Protein AF-A0A2Y9BZE1-F1 (afdb_monomer_lite)

Structure (mmCIF, N/CA/C/O backbone):
data_AF-A0A2Y9BZE1-F1
#
_entry.id   AF-A0A2Y9BZE1-F1
#
loop_
_atom_site.group_PDB
_atom_site.id
_atom_site.type_symbol
_atom_site.label_atom_id
_atom_site.label_alt_id
_atom_site.label_comp_id
_atom_site.label_asym_id
_atom_site.label_entity_id
_atom_site.label_seq_id
_atom_site.pdbx_PDB_ins_code
_atom_site.Cartn_x
_atom_site.Cartn_y
_atom_site.Cartn_z
_atom_site.occupancy
_atom_site.B_iso_or_equiv
_atom_site.auth_seq_id
_atom_site.auth_comp_id
_atom_site.auth_asym_id
_atom_site.auth_atom_id
_atom_site.pdbx_PDB_model_num
ATOM 1 N N . MET A 1 1 ? 15.240 11.338 -19.758 1.00 65.75 1 MET A N 1
ATOM 2 C CA . MET A 1 1 ? 14.221 10.298 -20.023 1.00 65.75 1 MET A CA 1
ATOM 3 C C . MET A 1 1 ? 14.308 9.092 -19.086 1.00 65.75 1 MET A C 1
ATOM 5 O O . MET A 1 1 ? 13.429 8.959 -18.255 1.00 65.75 1 MET A O 1
ATOM 9 N N . ALA A 1 2 ? 15.316 8.208 -19.164 1.00 69.50 2 ALA A N 1
ATOM 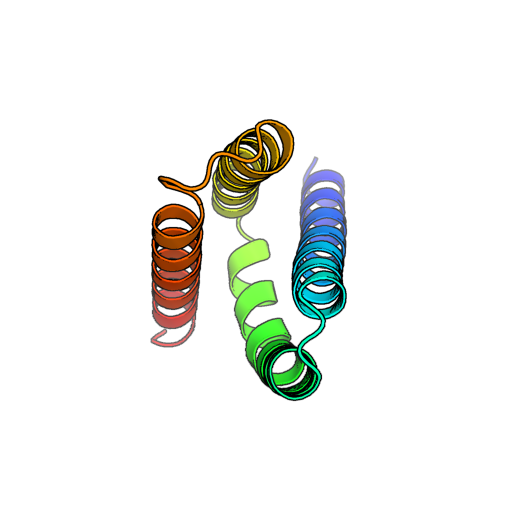10 C CA . ALA A 1 2 ? 15.347 7.002 -18.311 1.00 69.50 2 ALA A CA 1
ATOM 11 C C . ALA A 1 2 ? 15.611 7.300 -16.818 1.00 69.50 2 ALA A C 1
ATOM 13 O O . ALA A 1 2 ? 14.966 6.715 -15.954 1.00 69.50 2 ALA A O 1
ATOM 14 N N . ALA A 1 3 ? 16.512 8.244 -16.526 1.00 69.19 3 ALA A N 1
ATOM 15 C CA . ALA A 1 3 ? 16.809 8.677 -15.158 1.00 69.19 3 ALA A CA 1
ATOM 16 C C . ALA A 1 3 ? 15.606 9.361 -14.481 1.00 69.19 3 ALA A C 1
ATOM 18 O O . ALA A 1 3 ? 15.285 9.037 -13.347 1.00 69.19 3 ALA A O 1
ATOM 19 N N . GLU A 1 4 ? 14.888 10.222 -15.207 1.00 71.19 4 GLU A N 1
ATOM 20 C CA . GLU A 1 4 ? 13.672 10.897 -14.715 1.00 71.19 4 GLU A CA 1
ATOM 21 C C . GLU A 1 4 ? 12.545 9.899 -14.410 1.00 71.19 4 GLU A C 1
ATOM 23 O O . GLU A 1 4 ? 11.809 10.053 -13.441 1.00 71.19 4 GLU A O 1
ATOM 28 N N . VAL A 1 5 ? 12.413 8.842 -15.222 1.00 74.69 5 VAL A N 1
ATOM 29 C CA . VAL A 1 5 ? 11.443 7.769 -14.968 1.00 74.69 5 VAL A CA 1
ATOM 30 C C . VAL A 1 5 ? 11.824 6.982 -13.715 1.00 74.69 5 VAL A C 1
ATOM 32 O O . VAL A 1 5 ? 10.957 6.729 -12.886 1.00 74.69 5 VAL A O 1
ATOM 35 N N . ALA A 1 6 ? 13.103 6.638 -13.544 1.00 72.25 6 ALA A N 1
ATOM 36 C CA . ALA A 1 6 ? 13.580 5.953 -12.344 1.00 72.25 6 ALA A CA 1
ATOM 37 C C . ALA A 1 6 ? 13.341 6.793 -11.074 1.00 72.25 6 ALA A C 1
ATOM 39 O O . ALA A 1 6 ? 12.799 6.287 -10.090 1.00 72.25 6 ALA A O 1
ATOM 40 N N . GLU A 1 7 ? 13.646 8.090 -11.124 1.00 77.38 7 GLU A N 1
ATOM 41 C CA . GLU A 1 7 ? 13.382 9.037 -10.037 1.00 77.38 7 GLU A CA 1
ATOM 42 C C . GLU A 1 7 ? 11.884 9.115 -9.700 1.00 77.38 7 GLU A C 1
ATOM 44 O O . GLU A 1 7 ? 11.500 8.966 -8.541 1.00 77.38 7 GLU A O 1
ATOM 49 N N . ALA A 1 8 ? 11.012 9.227 -10.707 1.00 79.44 8 ALA A N 1
ATOM 50 C CA . ALA A 1 8 ? 9.565 9.231 -10.499 1.00 79.44 8 ALA A CA 1
ATOM 51 C C . ALA A 1 8 ? 9.051 7.926 -9.860 1.00 79.44 8 ALA A C 1
ATOM 53 O O . ALA A 1 8 ? 8.186 7.965 -8.983 1.00 79.44 8 ALA A O 1
ATOM 54 N N . THR A 1 9 ? 9.588 6.766 -10.258 1.00 81.25 9 THR A N 1
ATOM 55 C CA . THR A 1 9 ? 9.215 5.479 -9.644 1.00 81.25 9 THR A CA 1
ATOM 56 C C . THR A 1 9 ? 9.686 5.351 -8.195 1.00 81.25 9 THR A C 1
ATOM 58 O O . THR A 1 9 ? 8.973 4.775 -7.365 1.00 81.25 9 THR A O 1
ATOM 61 N N . GLN A 1 10 ? 10.845 5.922 -7.861 1.00 81.50 10 GLN A N 1
ATOM 62 C CA . GLN A 1 10 ? 11.349 5.957 -6.492 1.00 81.50 10 GLN A CA 1
ATOM 63 C C . GLN A 1 10 ? 10.482 6.866 -5.613 1.00 81.50 10 GLN A C 1
ATOM 65 O O . GLN A 1 10 ? 9.977 6.408 -4.590 1.00 81.50 10 GLN A O 1
ATOM 70 N N . ILE A 1 11 ? 10.221 8.099 -6.060 1.00 84.44 11 ILE A N 1
ATOM 71 C CA . ILE A 1 11 ? 9.347 9.053 -5.358 1.00 84.44 11 ILE A CA 1
ATOM 72 C C . ILE A 1 11 ? 7.967 8.435 -5.113 1.00 84.44 11 ILE A C 1
ATOM 74 O O . ILE A 1 11 ? 7.441 8.489 -4.002 1.00 84.44 11 ILE A O 1
ATOM 78 N N . TYR A 1 12 ? 7.383 7.790 -6.127 1.00 84.31 12 TYR A N 1
ATOM 79 C CA . TYR A 1 12 ? 6.112 7.086 -5.967 1.00 84.31 12 TYR A CA 1
ATOM 80 C C . TYR A 1 12 ? 6.184 5.980 -4.906 1.00 84.31 12 TYR A C 1
ATOM 82 O O . TYR A 1 12 ? 5.256 5.822 -4.113 1.00 84.31 12 TYR A O 1
ATOM 90 N N . THR A 1 13 ? 7.269 5.203 -4.889 1.00 82.62 13 THR A N 1
ATOM 91 C CA . THR A 1 13 ? 7.448 4.103 -3.933 1.00 82.62 13 THR A CA 1
ATOM 92 C C . THR A 1 13 ? 7.445 4.618 -2.498 1.00 82.62 13 THR A C 1
ATOM 94 O O . THR A 1 13 ? 6.716 4.076 -1.668 1.00 82.62 13 THR A O 1
ATOM 97 N N . GLU A 1 14 ? 8.196 5.688 -2.235 1.00 84.06 14 GLU A N 1
ATOM 98 C CA . GLU A 1 14 ? 8.285 6.336 -0.923 1.00 84.06 14 GLU A CA 1
ATOM 99 C C . GLU A 1 14 ? 6.932 6.935 -0.500 1.00 84.06 14 GLU A C 1
ATOM 101 O O . GLU A 1 14 ? 6.470 6.714 0.622 1.00 84.06 14 GLU A O 1
ATOM 106 N N . LEU A 1 15 ? 6.238 7.620 -1.417 1.00 85.25 15 LEU A N 1
ATOM 107 C CA . LEU A 1 15 ? 4.909 8.183 -1.156 1.00 85.25 15 LEU A CA 1
ATOM 108 C C . LEU A 1 15 ? 3.857 7.106 -0.874 1.00 85.25 15 LEU A C 1
ATOM 110 O O . LEU A 1 15 ? 3.045 7.262 0.037 1.00 85.25 15 LEU A O 1
ATOM 114 N N . ASN A 1 16 ? 3.866 6.007 -1.632 1.00 83.00 16 ASN A N 1
ATOM 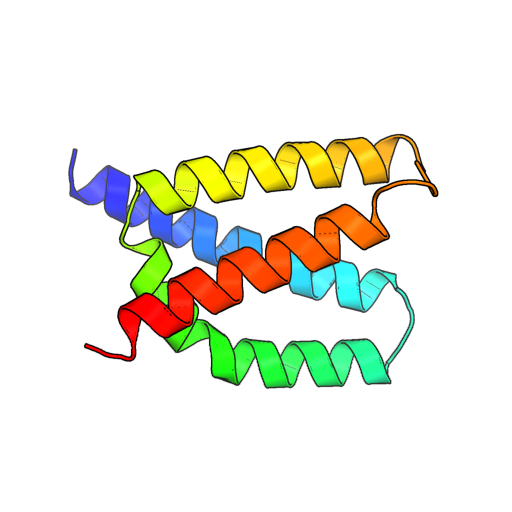115 C CA . ASN A 1 16 ? 2.969 4.879 -1.399 1.00 83.00 16 ASN A CA 1
ATOM 116 C C . ASN A 1 16 ? 3.216 4.267 -0.014 1.00 83.00 16 ASN A C 1
ATOM 118 O O . ASN A 1 16 ? 2.279 4.016 0.736 1.00 83.00 16 ASN A O 1
ATOM 122 N N . GLU A 1 17 ? 4.477 4.059 0.355 1.00 83.69 17 GLU A N 1
ATOM 123 C CA . GLU A 1 17 ? 4.848 3.566 1.681 1.00 83.69 17 GLU A CA 1
ATOM 124 C C . GLU A 1 17 ? 4.315 4.468 2.801 1.00 83.69 17 GLU A C 1
ATOM 126 O O . GLU A 1 17 ? 3.649 3.974 3.719 1.00 83.69 17 GLU A O 1
ATOM 131 N N . ALA A 1 18 ? 4.554 5.776 2.702 1.00 86.81 18 ALA A N 1
ATOM 132 C CA . ALA A 1 18 ? 4.087 6.741 3.688 1.00 86.81 18 ALA A CA 1
ATOM 133 C C . ALA A 1 18 ? 2.553 6.766 3.780 1.00 86.81 18 ALA A C 1
ATOM 135 O O . ALA A 1 18 ? 1.996 6.794 4.878 1.00 86.81 18 ALA A O 1
ATOM 136 N N . PHE A 1 19 ? 1.863 6.693 2.639 1.00 84.38 19 PHE A N 1
ATOM 137 C CA . PHE A 1 19 ? 0.403 6.672 2.580 1.00 84.38 19 PHE A CA 1
ATOM 138 C C . PHE A 1 19 ? -0.192 5.470 3.323 1.00 84.38 19 PHE A C 1
ATOM 140 O O . PHE A 1 19 ? -1.130 5.627 4.106 1.00 84.38 19 PHE A O 1
ATOM 147 N N . GLN A 1 20 ? 0.357 4.270 3.121 1.00 84.12 20 GLN A N 1
ATOM 148 C CA . GLN A 1 20 ? -0.157 3.064 3.775 1.00 84.12 20 GLN A CA 1
ATOM 149 C C . GLN A 1 20 ? 0.080 3.085 5.289 1.00 84.12 20 GLN A C 1
ATOM 151 O O . GLN A 1 20 ? -0.829 2.747 6.055 1.00 84.12 20 GLN A O 1
ATOM 156 N N . LEU A 1 21 ? 1.261 3.536 5.723 1.00 86.62 21 LEU A N 1
ATOM 157 C CA . LEU A 1 21 ? 1.589 3.660 7.142 1.00 86.62 21 LEU A CA 1
ATOM 158 C C . LEU A 1 21 ? 0.682 4.684 7.836 1.00 86.62 21 LEU A C 1
ATOM 160 O O . LEU A 1 21 ? 0.116 4.403 8.895 1.00 86.62 21 LEU A O 1
ATOM 164 N N . GLU A 1 22 ? 0.479 5.843 7.211 1.00 89.81 22 GLU A N 1
ATOM 165 C CA . GLU A 1 22 ? -0.371 6.898 7.757 1.00 89.81 22 GLU A CA 1
ATOM 166 C C . GLU A 1 22 ? -1.833 6.446 7.866 1.00 89.81 22 GLU A C 1
ATOM 168 O O . GLU A 1 22 ? -2.495 6.700 8.873 1.00 89.81 22 GLU A O 1
ATOM 173 N N . ARG A 1 23 ? -2.335 5.683 6.889 1.00 86.69 23 ARG A N 1
ATOM 174 C CA . ARG A 1 23 ? -3.673 5.082 6.965 1.00 86.69 23 ARG A CA 1
ATOM 175 C C . ARG A 1 23 ? -3.812 4.095 8.121 1.00 86.69 23 ARG A C 1
ATOM 177 O O . ARG A 1 23 ? -4.813 4.142 8.836 1.00 86.69 23 ARG A O 1
ATOM 184 N N . ALA A 1 24 ? -2.827 3.219 8.321 1.00 88.06 24 ALA A N 1
ATOM 185 C CA . ALA A 1 24 ? -2.825 2.280 9.442 1.00 88.06 24 ALA A CA 1
ATOM 186 C C . ALA A 1 24 ? -2.772 3.016 10.793 1.00 88.06 24 ALA A C 1
ATOM 188 O O . ALA A 1 24 ? -3.487 2.648 11.726 1.00 88.06 24 ALA A O 1
ATOM 189 N N . ARG A 1 25 ? -1.994 4.105 10.878 1.00 91.88 25 ARG A N 1
ATOM 190 C CA . ARG A 1 25 ? -1.909 4.975 12.059 1.00 91.88 25 ARG A CA 1
ATOM 191 C C . ARG A 1 25 ? -3.245 5.658 12.363 1.00 91.88 25 ARG A C 1
ATOM 193 O O . ARG A 1 25 ? -3.711 5.623 13.501 1.00 91.88 25 ARG A O 1
ATOM 200 N N . LEU A 1 26 ? -3.881 6.251 11.351 1.00 90.75 26 LEU A N 1
ATOM 201 C CA . LEU A 1 26 ? -5.157 6.965 11.483 1.00 90.75 26 LEU A CA 1
ATOM 202 C C . LEU A 1 26 ? -6.339 6.045 11.811 1.00 90.75 26 LEU A C 1
ATOM 204 O O . LEU A 1 26 ? -7.328 6.510 12.373 1.00 90.75 26 LEU A O 1
ATOM 208 N N . ALA A 1 27 ? -6.238 4.744 11.526 1.00 87.75 27 ALA A N 1
ATOM 209 C CA . ALA A 1 27 ? -7.241 3.764 11.939 1.00 87.75 27 ALA A CA 1
ATOM 210 C C . ALA A 1 27 ? -7.338 3.597 13.471 1.00 87.75 27 ALA A C 1
ATOM 212 O O . ALA A 1 27 ? -8.301 3.005 13.956 1.00 87.75 27 ALA A O 1
ATOM 213 N N . GLY A 1 28 ? -6.356 4.091 14.240 1.00 91.81 28 GLY A N 1
ATOM 214 C CA . GLY A 1 28 ? -6.392 4.086 15.707 1.00 91.81 28 GLY A CA 1
ATOM 215 C C . GLY A 1 28 ? -6.243 2.700 16.345 1.00 91.81 28 GLY A C 1
ATOM 216 O O . GLY A 1 28 ? -6.509 2.541 17.534 1.00 91.81 28 GLY A O 1
ATOM 217 N N . ASN A 1 29 ? -5.820 1.692 15.575 1.00 93.00 29 ASN A N 1
ATOM 218 C CA . ASN A 1 29 ? -5.601 0.329 16.052 1.00 93.00 29 ASN A CA 1
ATOM 219 C C . ASN A 1 29 ? -4.095 0.028 16.117 1.00 93.00 29 ASN A C 1
ATOM 221 O O . ASN A 1 29 ? -3.439 -0.161 15.094 1.00 93.00 29 ASN A O 1
ATOM 225 N N . ALA A 1 30 ? -3.553 -0.034 17.336 1.00 91.25 30 ALA A N 1
ATOM 226 C CA . ALA A 1 30 ? -2.123 -0.239 17.567 1.00 91.25 30 ALA A CA 1
ATOM 227 C C . ALA A 1 30 ? -1.607 -1.598 17.059 1.00 91.25 30 ALA A C 1
ATOM 229 O O . ALA A 1 30 ? -0.465 -1.689 16.617 1.00 91.25 30 ALA A O 1
ATOM 230 N N . GLU A 1 31 ? -2.431 -2.647 17.084 1.00 92.12 31 GLU A N 1
ATOM 231 C CA . GLU A 1 31 ? -2.039 -3.960 16.558 1.00 92.12 31 GLU A CA 1
ATOM 232 C C . GLU A 1 31 ? -2.039 -3.971 15.028 1.00 92.12 31 GLU A C 1
ATOM 234 O O . GLU A 1 31 ? -1.124 -4.524 14.419 1.00 92.12 31 GLU A O 1
ATOM 239 N N . LEU A 1 32 ? -3.002 -3.289 14.399 1.00 86.69 32 LEU A N 1
ATOM 240 C CA . LEU A 1 32 ? -3.008 -3.093 12.948 1.00 86.69 32 LEU A CA 1
ATOM 241 C C . LEU A 1 32 ? -1.746 -2.358 12.485 1.00 86.69 32 LEU A C 1
ATOM 243 O O . LEU A 1 32 ? -1.113 -2.792 11.525 1.00 86.69 32 LEU A O 1
ATOM 247 N N . LEU A 1 33 ? -1.363 -1.284 13.181 1.00 89.81 33 LEU A N 1
ATOM 248 C CA . LEU A 1 33 ? -0.157 -0.520 12.867 1.00 89.81 33 LEU A CA 1
ATOM 249 C C . LEU A 1 33 ? 1.104 -1.393 12.957 1.00 89.81 33 LEU A C 1
ATOM 251 O O . LEU A 1 33 ? 1.857 -1.459 11.990 1.00 89.81 33 LEU A O 1
ATOM 255 N N . LYS A 1 34 ? 1.282 -2.150 14.049 1.00 89.31 34 LYS A N 1
ATOM 256 C CA . LYS A 1 34 ? 2.421 -3.077 14.209 1.00 89.31 34 LYS A CA 1
ATOM 257 C C . LYS A 1 34 ? 2.478 -4.137 13.109 1.00 89.31 34 LYS A C 1
ATOM 259 O O . LYS A 1 34 ? 3.555 -4.511 12.642 1.00 89.31 34 LYS A O 1
ATOM 264 N N . VAL A 1 35 ? 1.319 -4.676 12.720 1.00 85.50 35 VAL A N 1
ATOM 265 C CA . VAL A 1 35 ? 1.227 -5.646 11.623 1.00 85.50 35 VAL A CA 1
ATOM 266 C C . VAL A 1 35 ? 1.665 -4.996 10.315 1.00 85.50 35 VAL A C 1
ATOM 268 O O . VAL A 1 35 ? 2.476 -5.592 9.609 1.00 85.50 35 VAL A O 1
ATOM 271 N N . TYR A 1 36 ? 1.192 -3.782 10.031 1.00 84.75 36 TYR A N 1
ATOM 272 C CA . TYR A 1 36 ? 1.585 -3.028 8.845 1.00 84.75 36 TYR A CA 1
ATOM 273 C C . TYR A 1 36 ? 3.082 -2.732 8.820 1.00 84.75 36 TYR A C 1
ATOM 275 O O . TYR A 1 36 ? 3.722 -3.080 7.839 1.00 84.75 36 TYR A O 1
ATOM 283 N N . GLU A 1 37 ? 3.666 -2.200 9.894 1.00 86.56 37 GLU A N 1
ATOM 284 C CA . GLU A 1 37 ? 5.104 -1.898 9.972 1.00 86.56 37 GLU A CA 1
ATOM 285 C C . GLU A 1 37 ? 5.966 -3.137 9.681 1.00 86.56 37 GLU A C 1
ATOM 287 O O . GLU A 1 37 ? 6.893 -3.094 8.869 1.00 86.56 37 GLU A O 1
ATOM 292 N N . ARG A 1 38 ? 5.617 -4.282 10.279 1.00 84.50 38 ARG A N 1
ATOM 293 C CA . ARG A 1 38 ? 6.333 -5.548 10.069 1.00 84.50 38 ARG A CA 1
ATOM 294 C C . ARG A 1 38 ? 6.139 -6.112 8.660 1.00 84.50 38 ARG A C 1
ATOM 296 O O . ARG A 1 38 ? 7.096 -6.587 8.052 1.00 84.50 38 ARG A O 1
ATOM 303 N N . LEU A 1 39 ? 4.910 -6.104 8.139 1.00 77.00 39 LEU A N 1
ATOM 304 C CA . LEU A 1 39 ? 4.630 -6.578 6.780 1.00 77.00 39 LEU A CA 1
ATOM 305 C C . LEU A 1 39 ? 5.302 -5.685 5.741 1.00 77.00 39 LEU A C 1
ATOM 307 O O . LEU A 1 39 ? 5.874 -6.192 4.783 1.00 77.00 39 LEU A O 1
ATOM 311 N N . GLN A 1 40 ? 5.284 -4.375 5.954 1.00 76.69 40 GLN A N 1
ATOM 312 C CA . GLN A 1 40 ? 5.898 -3.390 5.082 1.00 76.69 40 GLN A CA 1
ATOM 313 C C . GLN A 1 40 ? 7.407 -3.612 5.001 1.00 76.69 40 GLN A C 1
ATOM 315 O O . GLN A 1 40 ? 7.915 -3.798 3.901 1.00 76.69 40 GLN A O 1
ATOM 320 N N . GLN A 1 41 ? 8.102 -3.781 6.129 1.00 74.00 41 GLN A N 1
ATOM 321 C CA . GLN A 1 41 ? 9.524 -4.159 6.132 1.00 74.00 41 GLN A CA 1
ATOM 322 C C . GLN A 1 41 ? 9.823 -5.414 5.291 1.00 74.00 41 GLN A C 1
ATOM 324 O O . GLN A 1 41 ? 10.820 -5.452 4.565 1.00 74.00 41 GLN A O 1
ATOM 329 N N . ASN A 1 42 ? 8.944 -6.418 5.336 1.00 73.06 42 ASN A N 1
ATOM 330 C CA . ASN A 1 42 ? 9.111 -7.664 4.584 1.00 73.06 42 ASN A CA 1
ATOM 331 C C . ASN A 1 42 ? 8.760 -7.524 3.092 1.00 73.06 42 ASN A C 1
ATOM 333 O O . ASN A 1 42 ? 9.388 -8.154 2.241 1.00 73.06 42 ASN A O 1
ATOM 337 N N . ILE A 1 43 ? 7.771 -6.694 2.764 1.00 74.06 43 ILE A N 1
ATOM 338 C CA . ILE A 1 43 ? 7.215 -6.553 1.415 1.00 74.06 43 ILE A CA 1
ATOM 339 C C . ILE A 1 43 ? 7.919 -5.439 0.622 1.00 74.06 43 ILE A C 1
ATOM 341 O O . ILE A 1 43 ? 7.892 -5.471 -0.605 1.00 74.06 43 ILE A O 1
ATOM 345 N N . LEU A 1 44 ? 8.615 -4.495 1.264 1.00 72.94 44 LEU A N 1
ATOM 346 C CA . LEU A 1 44 ? 9.296 -3.373 0.597 1.00 72.94 44 LEU A CA 1
ATOM 347 C C . LEU A 1 44 ? 10.272 -3.824 -0.489 1.00 72.94 44 LEU A C 1
ATOM 349 O O . LEU A 1 44 ? 10.229 -3.323 -1.611 1.00 72.94 44 LEU A O 1
ATOM 353 N N . ARG A 1 45 ? 11.106 -4.829 -0.194 1.00 73.31 45 ARG A N 1
ATOM 354 C CA . ARG A 1 45 ? 12.042 -5.392 -1.184 1.00 73.31 45 ARG A CA 1
ATOM 355 C C . ARG A 1 45 ? 11.310 -5.987 -2.383 1.00 73.31 45 ARG A C 1
ATOM 357 O O . ARG A 1 45 ? 11.771 -5.861 -3.513 1.00 73.31 45 ARG A O 1
ATOM 364 N N . ALA A 1 46 ? 10.175 -6.631 -2.133 1.00 76.69 46 ALA A N 1
ATOM 365 C CA . ALA A 1 46 ? 9.351 -7.231 -3.167 1.00 76.69 46 ALA A CA 1
ATOM 366 C C . ALA A 1 46 ? 8.638 -6.162 -4.012 1.00 76.69 46 ALA A C 1
ATOM 368 O O . ALA A 1 46 ? 8.700 -6.214 -5.236 1.00 76.69 46 ALA A O 1
ATOM 369 N N . ARG A 1 47 ? 8.065 -5.133 -3.374 1.00 78.75 47 ARG A N 1
ATOM 370 C CA . ARG A 1 47 ? 7.461 -3.965 -4.033 1.00 78.75 47 ARG A CA 1
ATOM 371 C C . ARG A 1 47 ? 8.452 -3.214 -4.906 1.00 78.75 47 ARG A C 1
ATOM 373 O O . ARG A 1 47 ? 8.101 -2.848 -6.023 1.00 78.75 47 ARG A O 1
ATOM 380 N N . HIS A 1 48 ? 9.691 -3.039 -4.451 1.00 78.38 48 HIS A N 1
ATOM 381 C CA . HIS A 1 48 ? 10.700 -2.333 -5.236 1.00 78.38 48 HIS A CA 1
ATOM 382 C C . HIS A 1 48 ? 10.966 -3.016 -6.589 1.00 78.38 48 HIS A C 1
ATOM 384 O O . HIS A 1 48 ? 11.163 -2.332 -7.591 1.00 78.38 48 HIS A O 1
ATOM 390 N N . ARG A 1 49 ? 10.886 -4.355 -6.654 1.00 78.81 49 ARG A N 1
ATOM 391 C CA . ARG A 1 49 ? 11.023 -5.106 -7.915 1.00 78.81 49 ARG A CA 1
ATOM 392 C C . ARG A 1 49 ? 9.891 -4.831 -8.902 1.00 78.81 49 ARG A C 1
ATOM 394 O O . ARG A 1 49 ? 10.132 -4.847 -10.106 1.00 78.81 49 ARG A O 1
ATOM 401 N N . VAL A 1 50 ? 8.678 -4.586 -8.409 1.00 82.00 50 VAL A N 1
ATOM 402 C CA . VAL A 1 50 ? 7.509 -4.287 -9.253 1.00 82.00 50 VAL A CA 1
ATOM 403 C C . VAL A 1 50 ? 7.476 -2.809 -9.645 1.00 82.00 50 VAL A C 1
ATOM 405 O O . VAL A 1 50 ? 7.167 -2.483 -10.784 1.00 82.00 50 VAL A O 1
ATOM 408 N N . ASN A 1 51 ? 7.878 -1.912 -8.743 1.00 83.81 51 ASN A N 1
ATOM 409 C CA . ASN A 1 51 ? 7.850 -0.467 -8.979 1.00 83.81 51 ASN A CA 1
ATOM 410 C C . ASN A 1 51 ? 8.889 0.022 -10.000 1.00 83.81 51 ASN A C 1
ATOM 412 O O . ASN A 1 51 ? 8.766 1.138 -10.486 1.00 83.81 51 ASN A O 1
ATOM 416 N N . ASN A 1 52 ? 9.858 -0.814 -10.388 1.00 82.44 52 ASN A N 1
ATOM 417 C CA . ASN A 1 52 ? 10.740 -0.533 -11.526 1.00 82.44 52 ASN A CA 1
ATOM 418 C C . ASN A 1 52 ? 10.007 -0.567 -12.881 1.00 82.44 52 ASN A C 1
ATOM 420 O O . ASN A 1 52 ? 10.586 -0.168 -13.888 1.00 82.44 52 ASN A O 1
ATOM 424 N N . ASP A 1 53 ? 8.765 -1.063 -12.928 1.00 84.94 53 ASP A N 1
ATOM 425 C CA . ASP A 1 53 ? 7.893 -0.993 -14.098 1.00 84.94 53 ASP A CA 1
ATOM 426 C C . ASP A 1 53 ? 7.063 0.312 -14.070 1.00 84.94 53 ASP A C 1
ATOM 428 O O . ASP A 1 53 ? 6.142 0.456 -13.258 1.00 84.94 53 ASP A O 1
ATOM 432 N N . PRO A 1 54 ? 7.325 1.276 -14.973 1.00 84.06 54 PRO A N 1
ATOM 433 C CA . PRO A 1 54 ? 6.594 2.539 -14.994 1.00 84.06 54 PRO A CA 1
ATOM 434 C C . PRO A 1 54 ? 5.106 2.381 -15.336 1.00 84.06 54 PRO A C 1
ATOM 436 O O . PRO A 1 54 ? 4.306 3.249 -14.987 1.00 84.06 54 PRO A O 1
ATOM 439 N N . ALA A 1 55 ? 4.716 1.321 -16.053 1.00 86.56 55 ALA A N 1
ATOM 440 C CA . ALA A 1 55 ? 3.313 1.061 -16.368 1.00 86.56 55 ALA A CA 1
ATOM 441 C C . ALA A 1 55 ? 2.547 0.613 -15.120 1.00 86.56 55 ALA A C 1
ATOM 443 O O . ALA A 1 55 ? 1.450 1.115 -14.869 1.00 86.56 55 ALA A O 1
ATOM 444 N N . TRP A 1 56 ? 3.166 -0.245 -14.306 1.00 86.56 56 TRP A N 1
ATOM 445 C CA . TRP A 1 56 ? 2.650 -0.631 -12.995 1.00 86.56 56 TRP A CA 1
ATOM 446 C C . TRP A 1 56 ? 2.463 0.584 -12.082 1.00 86.56 56 TRP A C 1
ATOM 448 O O . TRP A 1 56 ? 1.381 0.786 -11.533 1.00 86.56 56 TRP A O 1
ATOM 458 N N . VAL A 1 57 ? 3.482 1.443 -11.980 1.00 86.31 57 VAL A N 1
ATOM 459 C CA . VAL A 1 57 ? 3.422 2.654 -11.145 1.00 86.31 57 VAL A CA 1
ATOM 460 C C . VAL A 1 57 ? 2.265 3.569 -11.552 1.00 86.31 57 VAL A C 1
ATOM 462 O O . VAL A 1 57 ? 1.520 4.029 -10.689 1.00 86.31 57 VAL A O 1
ATOM 465 N N . ARG A 1 58 ? 2.052 3.791 -12.857 1.00 86.31 58 ARG A N 1
ATOM 466 C CA . ARG A 1 58 ? 0.914 4.592 -13.343 1.00 86.31 58 ARG A CA 1
ATOM 467 C C . ARG A 1 58 ? -0.438 3.966 -12.998 1.00 86.31 58 ARG A C 1
ATOM 469 O O . ARG A 1 58 ? -1.336 4.687 -12.574 1.00 86.31 58 ARG A O 1
ATOM 476 N N . ALA A 1 59 ? -0.583 2.652 -13.166 1.00 86.88 59 ALA A N 1
ATOM 477 C CA . ALA A 1 59 ? -1.823 1.948 -12.836 1.00 86.88 59 ALA A CA 1
ATOM 478 C C . ALA A 1 59 ? -2.136 2.032 -11.332 1.00 86.88 59 ALA A C 1
ATOM 480 O O . ALA A 1 59 ? -3.249 2.378 -10.941 1.00 86.88 59 ALA A O 1
ATOM 481 N N . SER A 1 60 ? -1.123 1.801 -10.498 1.00 85.56 60 SER A N 1
ATOM 482 C CA . SER A 1 60 ? -1.232 1.860 -9.041 1.00 85.56 60 SER A CA 1
ATOM 483 C C . SER A 1 60 ? -1.498 3.289 -8.531 1.00 85.56 60 SER A C 1
ATOM 485 O O . SER A 1 60 ? -2.196 3.482 -7.537 1.00 85.56 60 SER A O 1
ATOM 487 N N . LEU A 1 61 ? -0.9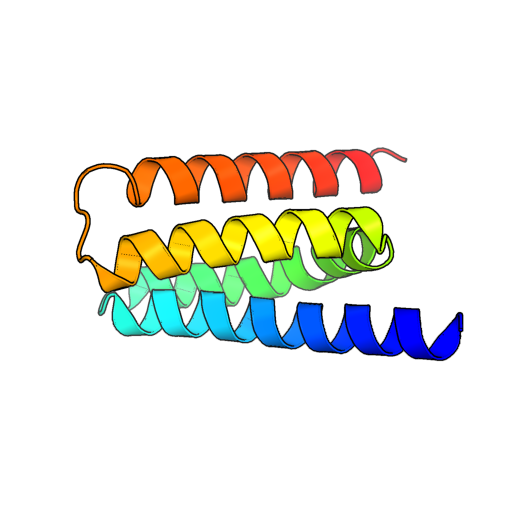99 4.325 -9.219 1.00 85.75 61 LEU A N 1
ATOM 488 C CA . LEU A 1 61 ? -1.339 5.721 -8.915 1.00 85.75 61 LEU A CA 1
ATOM 489 C C . LEU A 1 61 ? -2.817 6.032 -9.204 1.00 85.75 61 LEU A C 1
ATOM 491 O O . LEU A 1 61 ? -3.494 6.588 -8.341 1.00 85.75 61 LEU A O 1
ATOM 495 N N . ALA A 1 62 ? -3.328 5.629 -10.371 1.00 87.12 62 ALA A N 1
ATOM 496 C CA . ALA A 1 62 ? -4.734 5.828 -10.732 1.00 87.12 62 ALA A CA 1
ATOM 497 C C . ALA A 1 62 ? -5.693 5.116 -9.755 1.00 87.12 62 ALA A C 1
ATOM 499 O O . ALA A 1 62 ? -6.760 5.631 -9.419 1.00 87.12 62 ALA A O 1
ATOM 500 N N . GLU A 1 63 ? -5.303 3.949 -9.238 1.00 86.69 63 GLU A N 1
ATOM 501 C CA . GLU A 1 63 ? -6.065 3.250 -8.200 1.00 86.69 63 GLU A CA 1
ATOM 502 C C . GLU A 1 63 ? -6.103 4.031 -6.870 1.00 86.69 63 GLU A C 1
ATOM 504 O O . GLU A 1 63 ? -7.169 4.172 -6.258 1.00 86.69 63 GLU A O 1
ATOM 509 N N . HIS A 1 64 ? -4.971 4.603 -6.437 1.00 86.00 64 HIS A N 1
ATOM 510 C CA . HIS A 1 64 ? -4.906 5.431 -5.226 1.00 86.00 64 HIS A CA 1
ATOM 511 C C . HIS A 1 64 ? -5.753 6.704 -5.309 1.00 86.00 64 HIS A C 1
ATOM 513 O O . HIS A 1 64 ? -6.302 7.129 -4.287 1.00 86.00 64 HIS A O 1
ATOM 519 N N . GLU A 1 65 ? -5.899 7.304 -6.490 1.00 84.94 65 GLU A N 1
ATOM 520 C CA . GLU A 1 65 ? -6.819 8.429 -6.697 1.00 84.94 65 GLU A CA 1
ATOM 521 C C . GLU A 1 65 ? -8.266 8.012 -6.396 1.00 84.94 65 GLU A C 1
ATOM 523 O O . GLU A 1 65 ? -8.976 8.710 -5.668 1.00 84.94 65 GLU A O 1
ATOM 528 N N . GLY A 1 66 ? -8.679 6.824 -6.852 1.00 83.69 66 GLY A N 1
ATOM 529 C CA . GLY A 1 66 ? -9.996 6.257 -6.550 1.00 83.69 66 GLY A CA 1
ATOM 530 C C . GLY A 1 66 ? -10.211 5.982 -5.057 1.00 83.69 66 GLY A C 1
ATOM 531 O O . GLY A 1 66 ? -11.268 6.303 -4.510 1.00 83.69 66 GLY A O 1
ATOM 532 N N . ILE A 1 67 ? -9.198 5.443 -4.370 1.00 83.56 67 ILE A N 1
ATOM 533 C CA . ILE A 1 67 ? -9.229 5.229 -2.912 1.00 83.56 67 ILE A CA 1
ATOM 534 C C . ILE A 1 67 ? -9.324 6.566 -2.162 1.00 83.56 67 ILE A C 1
ATOM 536 O O . ILE A 1 67 ? -10.109 6.697 -1.221 1.00 83.56 67 ILE A O 1
ATOM 540 N N . SER A 1 68 ? -8.560 7.573 -2.587 1.00 83.31 68 SER A N 1
ATOM 541 C CA . SER A 1 68 ? -8.563 8.910 -1.979 1.00 83.31 68 SER A CA 1
ATOM 542 C C . SER A 1 68 ? -9.909 9.610 -2.162 1.00 83.31 68 SER A C 1
ATOM 544 O O . SER A 1 68 ? -10.425 10.207 -1.217 1.00 83.31 68 SER A O 1
ATOM 546 N N . ALA A 1 69 ? -10.526 9.474 -3.338 1.00 84.56 69 ALA A N 1
ATOM 547 C CA . ALA A 1 69 ? -11.871 9.977 -3.593 1.00 84.56 69 ALA A CA 1
ATOM 548 C C . ALA A 1 69 ? -12.915 9.303 -2.683 1.00 84.56 69 ALA A C 1
ATOM 550 O O . ALA A 1 69 ? -13.722 9.999 -2.065 1.00 84.56 69 ALA A O 1
ATOM 551 N N . ALA A 1 70 ? -12.861 7.972 -2.530 1.00 82.19 70 ALA A N 1
ATOM 552 C CA . ALA A 1 70 ? -13.757 7.222 -1.642 1.00 82.19 70 ALA A CA 1
ATOM 553 C C . ALA A 1 70 ? -13.601 7.635 -0.163 1.00 82.19 70 ALA A C 1
ATOM 555 O O . ALA A 1 70 ? -14.595 7.809 0.552 1.00 82.19 70 ALA A O 1
ATOM 556 N N . LEU A 1 71 ? -12.359 7.867 0.283 1.00 80.06 71 LEU A N 1
ATOM 557 C CA . LEU A 1 71 ? -12.051 8.408 1.611 1.00 80.06 71 LEU A CA 1
ATOM 558 C C . LEU A 1 71 ? -12.642 9.814 1.810 1.00 80.06 71 LEU A C 1
ATOM 560 O O . LEU A 1 71 ? -13.262 10.074 2.843 1.00 80.06 71 LEU A O 1
ATOM 564 N N . ALA A 1 72 ? -12.486 10.704 0.825 1.00 82.19 72 ALA A N 1
ATOM 565 C CA . ALA A 1 72 ? -12.920 12.100 0.911 1.00 82.19 72 ALA A CA 1
ATOM 566 C C . ALA A 1 72 ? -14.439 12.241 1.084 1.00 82.19 72 ALA A C 1
ATOM 568 O O . ALA A 1 72 ? -14.905 13.055 1.882 1.00 82.19 72 ALA A O 1
ATOM 569 N N . VAL A 1 73 ? -15.221 11.410 0.393 1.00 83.94 73 VAL A N 1
ATOM 570 C CA . VAL A 1 73 ? -16.690 11.428 0.490 1.00 83.94 73 VAL A CA 1
ATOM 571 C C . VAL A 1 73 ? -17.228 10.626 1.683 1.00 83.94 73 VAL A C 1
ATOM 573 O O . VAL A 1 73 ? -18.441 10.485 1.827 1.00 83.94 73 VAL A O 1
ATOM 576 N N . ARG A 1 74 ? -16.346 10.090 2.547 1.00 70.62 74 ARG A N 1
ATOM 577 C CA . ARG A 1 74 ? -16.682 9.138 3.627 1.00 70.62 74 ARG A CA 1
ATOM 578 C C . ARG A 1 74 ? -17.561 7.987 3.121 1.00 70.62 74 ARG A C 1
ATOM 580 O O . ARG A 1 74 ? -18.447 7.508 3.834 1.00 70.62 74 ARG A O 1
ATOM 587 N N . GLY A 1 75 ? -17.322 7.565 1.878 1.00 62.09 75 GLY A N 1
ATOM 588 C CA . GLY A 1 75 ? -18.075 6.524 1.193 1.00 62.09 75 GLY A CA 1
ATOM 589 C C . GLY A 1 75 ? -17.853 5.191 1.891 1.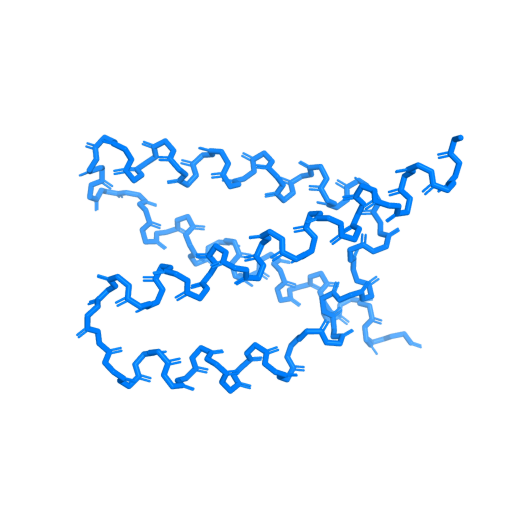00 62.09 75 GLY A C 1
ATOM 590 O O . GLY A 1 75 ? -16.878 4.495 1.637 1.00 62.09 75 GLY A O 1
ATOM 591 N N . ARG A 1 76 ? -18.749 4.838 2.815 1.00 60.09 76 ARG A N 1
ATOM 592 C CA . ARG A 1 76 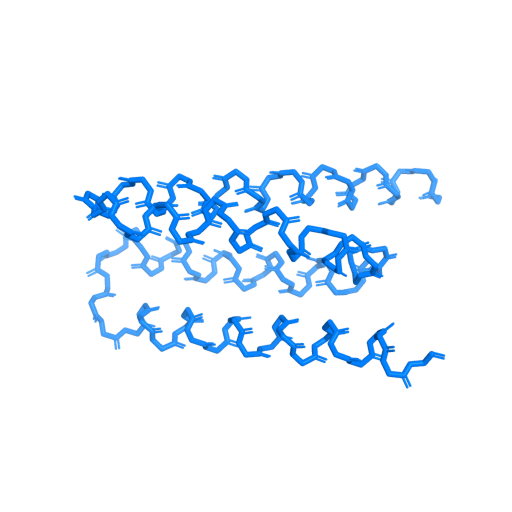? -18.661 3.593 3.596 1.00 60.09 76 ARG A CA 1
ATOM 593 C C . ARG A 1 76 ? -18.871 2.323 2.768 1.00 60.09 76 ARG A C 1
ATOM 595 O O . ARG A 1 76 ? -18.666 1.250 3.323 1.00 60.09 76 ARG A O 1
ATOM 602 N N . LEU A 1 77 ? -19.318 2.416 1.512 1.00 59.50 77 LEU A N 1
ATOM 603 C CA . LEU A 1 77 ? -19.870 1.258 0.801 1.00 59.50 77 LEU A CA 1
ATOM 604 C C . LEU A 1 77 ? -18.915 0.544 -0.162 1.00 59.50 77 LEU A C 1
ATOM 606 O O . LEU A 1 77 ? -19.237 -0.570 -0.537 1.00 59.50 77 LEU A O 1
ATOM 610 N N . ASP A 1 78 ? -17.752 1.097 -0.512 1.00 77.12 78 ASP A N 1
ATOM 611 C CA . ASP A 1 78 ? -16.817 0.411 -1.425 1.00 77.12 78 ASP A CA 1
ATOM 612 C C . ASP A 1 78 ? -15.332 0.537 -1.044 1.00 77.12 78 ASP A C 1
ATOM 614 O O . ASP A 1 78 ? -14.478 -0.097 -1.662 1.00 77.12 78 ASP A O 1
ATOM 618 N N . LEU A 1 79 ? -14.991 1.313 -0.007 1.00 81.62 79 LEU A N 1
ATOM 619 C CA . LEU A 1 79 ? -13.595 1.500 0.394 1.00 81.62 79 LEU A CA 1
ATOM 620 C C . LEU A 1 79 ? -12.933 0.181 0.818 1.00 81.62 79 LEU A C 1
ATOM 622 O O . LEU A 1 79 ? -11.795 -0.070 0.440 1.00 81.62 79 LEU A O 1
ATOM 626 N N . ALA A 1 80 ? -13.624 -0.658 1.595 1.00 82.25 80 ALA A N 1
ATOM 627 C CA . ALA A 1 80 ? -13.069 -1.938 2.038 1.00 82.25 80 ALA A CA 1
ATOM 628 C C . ALA A 1 80 ? -12.757 -2.858 0.846 1.00 82.25 80 ALA A C 1
ATOM 630 O O . ALA A 1 80 ? -11.644 -3.371 0.755 1.00 82.25 80 ALA A O 1
ATOM 631 N N . ASP A 1 81 ? -13.690 -2.979 -0.100 1.00 85.31 81 ASP A N 1
ATOM 632 C CA . ASP A 1 81 ? -13.532 -3.825 -1.287 1.00 85.31 81 ASP A CA 1
ATOM 633 C C . ASP A 1 81 ? -12.402 -3.326 -2.193 1.00 85.31 81 ASP A C 1
ATOM 635 O O . ASP A 1 81 ? -11.571 -4.114 -2.644 1.00 85.31 81 ASP A O 1
ATOM 639 N N . ARG A 1 82 ? -12.290 -2.004 -2.388 1.00 85.94 82 ARG A N 1
ATOM 640 C CA . ARG A 1 82 ? -11.173 -1.393 -3.131 1.00 85.94 82 ARG A CA 1
ATOM 641 C C . ARG A 1 82 ? -9.821 -1.706 -2.502 1.00 85.94 82 ARG A C 1
ATOM 643 O O . ARG A 1 82 ? -8.853 -1.952 -3.210 1.00 85.94 82 ARG A O 1
ATOM 650 N N . LEU A 1 83 ? -9.742 -1.696 -1.173 1.00 84.38 83 LEU A N 1
ATOM 651 C CA . LEU A 1 83 ? -8.500 -1.986 -0.460 1.00 84.38 83 LEU A CA 1
ATOM 652 C C . LEU A 1 83 ? -8.113 -3.462 -0.534 1.00 84.38 83 LEU A C 1
ATOM 654 O O . LEU A 1 83 ? -6.923 -3.766 -0.619 1.00 84.38 83 LEU A O 1
ATOM 658 N N . VAL A 1 84 ? -9.094 -4.365 -0.510 1.00 87.38 84 VAL A N 1
ATOM 659 C CA . VAL A 1 84 ? -8.859 -5.796 -0.735 1.00 87.38 84 VAL A CA 1
ATOM 660 C C . VAL A 1 84 ? -8.349 -6.019 -2.157 1.00 87.38 84 VAL A C 1
ATOM 662 O O . VAL A 1 84 ? -7.267 -6.580 -2.314 1.00 87.38 84 VAL A O 1
ATOM 665 N N . ALA A 1 85 ? -9.047 -5.489 -3.165 1.00 88.62 85 ALA A N 1
ATOM 666 C CA . ALA A 1 85 ? -8.653 -5.616 -4.568 1.00 88.62 85 ALA A CA 1
ATOM 667 C C . ALA A 1 85 ? -7.235 -5.070 -4.830 1.00 88.62 85 ALA A C 1
ATOM 669 O O . ALA A 1 85 ? -6.421 -5.746 -5.460 1.00 88.62 85 ALA A O 1
ATOM 670 N N . HIS A 1 86 ? -6.900 -3.903 -4.268 1.00 87.31 86 HIS A N 1
ATOM 671 C CA . HIS A 1 86 ? -5.555 -3.323 -4.347 1.00 87.31 86 HIS A CA 1
ATOM 672 C C . HIS A 1 86 ? -4.478 -4.257 -3.773 1.00 87.31 86 HIS A C 1
ATOM 674 O O . HIS A 1 86 ? -3.414 -4.460 -4.370 1.00 87.31 86 HIS A O 1
ATOM 680 N N . ASN A 1 87 ? -4.738 -4.835 -2.596 1.00 84.75 87 ASN A N 1
ATOM 681 C CA . ASN A 1 87 ? -3.798 -5.739 -1.939 1.00 84.75 87 ASN A CA 1
ATOM 682 C C . ASN A 1 87 ? -3.623 -7.042 -2.729 1.00 84.75 87 ASN A C 1
ATOM 684 O O . ASN A 1 87 ? -2.493 -7.511 -2.867 1.00 84.75 87 ASN A O 1
ATOM 688 N N . GLU A 1 88 ? -4.704 -7.601 -3.276 1.00 89.50 88 GLU A N 1
ATOM 689 C CA . GLU A 1 88 ? -4.669 -8.801 -4.120 1.00 89.50 88 GLU A CA 1
ATOM 690 C C . GLU A 1 88 ? -3.887 -8.558 -5.415 1.00 89.50 88 GLU A C 1
ATOM 692 O O . GLU A 1 88 ? -2.991 -9.337 -5.745 1.00 89.50 88 GLU A O 1
ATOM 697 N N . ALA A 1 89 ? -4.149 -7.445 -6.107 1.00 87.25 89 ALA A N 1
ATOM 698 C CA . ALA A 1 89 ? -3.424 -7.065 -7.316 1.00 87.25 89 ALA A CA 1
ATOM 699 C C . ALA A 1 89 ? -1.928 -6.846 -7.038 1.00 87.25 89 ALA A C 1
ATOM 701 O O . ALA A 1 89 ? -1.072 -7.351 -7.768 1.00 87.25 89 ALA A O 1
ATOM 702 N N . THR A 1 90 ? -1.600 -6.147 -5.944 1.00 84.50 90 THR A N 1
ATOM 703 C CA . THR A 1 90 ? -0.211 -5.939 -5.510 1.00 84.50 90 THR A CA 1
ATOM 704 C C . THR A 1 90 ? 0.477 -7.266 -5.192 1.00 84.50 90 THR A C 1
ATOM 706 O O . THR A 1 90 ? 1.616 -7.482 -5.608 1.00 84.50 90 THR A O 1
ATOM 709 N N . ALA A 1 91 ? -0.195 -8.169 -4.474 1.00 84.62 91 ALA A N 1
ATOM 710 C CA . ALA A 1 91 ? 0.348 -9.479 -4.135 1.00 84.62 91 ALA A CA 1
ATOM 711 C C . ALA A 1 91 ? 0.597 -10.326 -5.391 1.00 84.62 91 ALA A C 1
ATOM 713 O O . ALA A 1 91 ? 1.689 -10.871 -5.544 1.00 84.62 91 ALA A O 1
ATOM 714 N N . ALA A 1 92 ? -0.363 -10.379 -6.317 1.00 88.62 92 ALA A N 1
ATOM 715 C CA . ALA A 1 92 ? -0.224 -11.103 -7.578 1.00 88.62 92 ALA A CA 1
ATOM 716 C C . ALA A 1 92 ? 0.950 -10.574 -8.419 1.00 88.62 92 ALA A C 1
ATOM 718 O O . ALA A 1 92 ? 1.758 -11.359 -8.917 1.00 88.62 92 ALA A O 1
ATOM 719 N N . ALA A 1 93 ? 1.095 -9.248 -8.522 1.00 86.56 93 ALA A N 1
ATOM 720 C CA . ALA A 1 93 ? 2.196 -8.626 -9.253 1.00 86.56 93 ALA A CA 1
ATOM 721 C C . ALA A 1 93 ? 3.565 -8.919 -8.616 1.00 86.56 93 ALA A C 1
ATOM 723 O O . ALA A 1 93 ? 4.546 -9.145 -9.323 1.00 86.56 93 ALA A O 1
ATOM 724 N N . ILE A 1 94 ? 3.632 -8.952 -7.282 1.00 84.12 94 ILE A N 1
ATOM 725 C CA . ILE A 1 94 ? 4.838 -9.334 -6.544 1.00 84.12 94 ILE A CA 1
ATOM 726 C C . ILE A 1 94 ? 5.197 -10.802 -6.791 1.00 84.12 94 ILE A C 1
ATOM 728 O O . ILE A 1 94 ? 6.347 -11.088 -7.118 1.00 84.12 94 ILE A O 1
ATOM 732 N N . ILE A 1 95 ? 4.238 -11.720 -6.643 1.00 86.19 95 ILE A N 1
ATOM 733 C CA . ILE A 1 95 ? 4.454 -13.165 -6.815 1.00 86.19 95 ILE A CA 1
ATOM 734 C C . ILE A 1 95 ? 4.973 -13.450 -8.229 1.00 86.19 95 ILE A C 1
ATOM 736 O O . ILE A 1 95 ? 6.008 -14.093 -8.383 1.00 86.19 95 ILE A O 1
ATOM 740 N N . ALA A 1 96 ? 4.364 -12.841 -9.251 1.00 84.88 96 ALA A N 1
ATOM 741 C CA . ALA A 1 96 ? 4.801 -12.970 -10.642 1.00 84.88 96 ALA A CA 1
ATOM 742 C C . ALA A 1 96 ? 6.246 -12.489 -10.905 1.00 84.88 96 ALA A C 1
ATOM 744 O O . ALA A 1 96 ? 6.843 -12.862 -11.913 1.00 84.88 96 ALA A O 1
ATOM 745 N N . LYS A 1 97 ? 6.817 -11.645 -10.033 1.00 79.38 97 LYS A N 1
ATOM 746 C CA . LYS A 1 97 ? 8.211 -11.172 -10.115 1.00 79.38 97 LYS A CA 1
ATOM 747 C C . LYS A 1 97 ? 9.188 -11.985 -9.256 1.00 79.38 97 LYS A C 1
ATOM 749 O O . LYS A 1 97 ? 10.388 -11.744 -9.366 1.00 79.38 97 LYS A O 1
ATOM 754 N N . ILE A 1 98 ? 8.699 -12.857 -8.371 1.00 73.31 98 ILE A N 1
ATOM 755 C CA . ILE A 1 98 ? 9.515 -13.700 -7.478 1.00 73.31 98 ILE A CA 1
ATOM 756 C C . ILE A 1 98 ? 9.562 -15.155 -7.966 1.00 73.31 98 ILE A C 1
ATOM 758 O O . ILE A 1 98 ? 10.566 -15.817 -7.736 1.00 73.31 98 ILE A O 1
ATOM 762 N N . ASP A 1 99 ? 8.533 -15.631 -8.672 1.00 61.22 99 ASP A N 1
ATOM 763 C CA . ASP A 1 99 ? 8.492 -16.972 -9.286 1.00 61.22 99 ASP A CA 1
ATOM 764 C C . ASP A 1 99 ? 9.310 -17.083 -10.601 1.00 61.22 99 ASP A C 1
ATOM 766 O O . ASP A 1 99 ? 9.103 -17.995 -11.403 1.00 61.22 99 ASP A O 1
ATOM 770 N N . LEU A 1 100 ? 10.250 -16.156 -10.820 1.00 50.06 100 LEU A N 1
ATOM 771 C CA . LEU A 1 100 ? 11.241 -16.123 -11.905 1.00 50.06 100 LEU A CA 1
ATOM 772 C C . LEU A 1 100 ? 12.653 -16.124 -11.310 1.00 50.06 100 LEU A C 1
ATOM 774 O O . LEU A 1 100 ? 13.536 -16.766 -11.922 1.00 50.06 100 LEU A O 1
#

Organism: NCBI:txid475081

Sequence (100 aa):
MAAEVAEATQIYTELNEAFQLERARLAGNAELLKVYERLQQNILRARHRVNNDPAWVRASLAEHEGISAALAVRGRLDLADRLVAHNEATAAAIIAKIDL

Radius of gyration: 14.15 Å; chains: 1; bounding box: 37×29×38 Å

pLDDT: mean 81.82, std 7.74, range [50.06, 93.0]

InterPro domai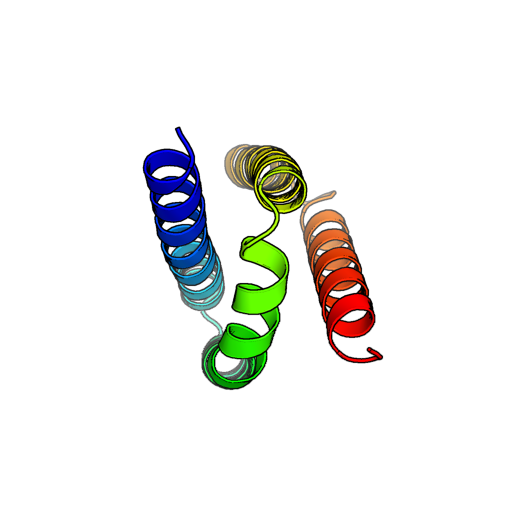ns:
  IPR008920 Transcription regulator FadR/GntR, C-terminal [G3DSA:1.20.120.530] (1-99)
  IPR008920 Transcription regulator FadR/GntR, C-terminal [SSF48008] (9-95)
  IPR011711 GntR, C-terminal [PF07729] (6-86)

Foldseek 3Di:
DLVVLVVVLVVLLVVVLVVVLVVQVVVVDPVSNVVSVVVCVVCSVLLVLLSSDSVSSVVLVVLVVVLVVCVVVVVPDCNVVSVVVSVVVSVVSSVVRVVD

Secondary structure (DSSP, 8-state):
-HHHHHHHHHHHHHHHHHHHHHHHHHTT-HHHHHHHHHHHHHHHHHHHHHHT-HHHHHHHHHHHHHHHHHHHTT-TTTHHHHHHHHHHHHHHHHHHHH--